Protein AF-A0A0F3RNP6-F1 (afdb_monomer)

Nearest PDB structures (foldseek):
  1na0-assembly2_B  TM=9.142E-01  e=1.218E-01  unidentified
  6v8e-assembly1_A  TM=9.230E-01  e=1.849E-01  synthetic construct
  4cgv-assembly3_C  TM=9.633E-01  e=4.016E-01  Homo sapiens
  7qij-assembly2_JC  TM=6.827E-01  e=4.369E+00  Yersinia enterocolitica
  8arb-assembly1_A  TM=6.697E-01  e=4.369E+00  Yersinia enterocolitica

Solvent-accessible surface area (backbone atoms only — not comparable to full-atom values): 3506 Å² total; per-residue (Å²): 132,85,70,59,78,35,59,71,61,13,52,52,26,30,50,50,15,53,52,28,46,76,70,65,40,43,68,64,14,39,55,25,14,55,51,8,36,66,25,21,81,79,46,61,67,25,55,53,51,36,55,54,38,52,53,51,52,53,53,52,56,50,52,69,74,75,111

pLDDT: mean 89.14, std 13.33, range [41.78, 98.5]

Structure (mmCIF, N/CA/C/O backbone):
data_AF-A0A0F3RNP6-F1
#
_entry.id   AF-A0A0F3RNP6-F1
#
loop_
_atom_site.group_PDB
_atom_site.id
_atom_site.type_symbol
_atom_site.label_atom_id
_atom_site.label_alt_id
_atom_site.label_comp_id
_atom_site.label_asym_id
_atom_site.label_entity_id
_atom_site.label_seq_id
_atom_site.pdbx_PDB_ins_code
_atom_site.Cartn_x
_atom_site.Cartn_y
_atom_site.Cartn_z
_atom_site.occupancy
_atom_site.B_iso_or_equiv
_atom_site.auth_seq_id
_atom_site.auth_comp_id
_atom_site.auth_asym_id
_atom_site.auth_atom_id
_atom_site.pdbx_PDB_model_num
ATOM 1 N N . MET A 1 1 ? 1.636 -14.841 -20.030 1.00 41.78 1 MET A N 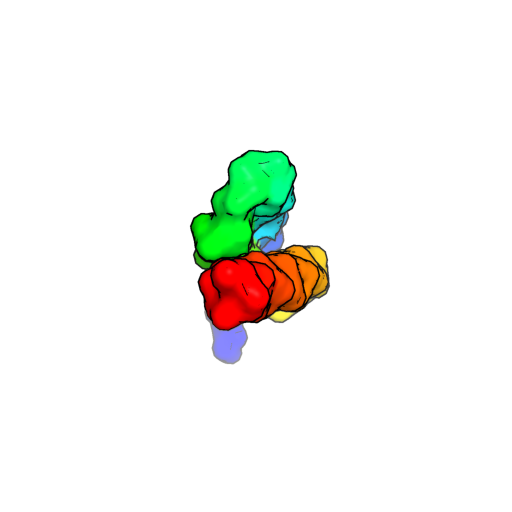1
ATOM 2 C CA . MET A 1 1 ? 0.640 -13.977 -19.366 1.00 41.78 1 MET A CA 1
ATOM 3 C C . MET A 1 1 ? 1.397 -12.718 -19.002 1.00 41.78 1 MET A C 1
ATOM 5 O O . MET A 1 1 ? 2.086 -12.713 -17.995 1.00 41.78 1 MET A O 1
ATOM 9 N N . ASP A 1 2 ? 1.400 -11.728 -19.894 1.00 48.88 2 ASP A N 1
ATOM 10 C CA . ASP A 1 2 ? 2.150 -10.486 -19.690 1.00 48.88 2 ASP A CA 1
ATOM 11 C C . ASP A 1 2 ? 1.418 -9.628 -18.658 1.00 48.88 2 ASP A C 1
ATOM 13 O O . ASP A 1 2 ? 0.547 -8.814 -18.976 1.00 48.88 2 ASP A O 1
ATOM 17 N N . ILE A 1 3 ? 1.733 -9.871 -17.386 1.00 57.69 3 ILE A N 1
ATOM 18 C CA . ILE A 1 3 ? 1.457 -8.929 -16.306 1.00 57.69 3 ILE A CA 1
ATOM 19 C C . ILE A 1 3 ? 2.280 -7.699 -16.672 1.00 57.69 3 ILE A C 1
ATOM 21 O O . ILE A 1 3 ? 3.503 -7.771 -16.725 1.00 57.69 3 ILE A O 1
ATOM 25 N N . LYS A 1 4 ? 1.606 -6.615 -17.059 1.00 61.09 4 LYS A N 1
ATOM 26 C CA . LYS A 1 4 ? 2.228 -5.376 -17.537 1.00 61.09 4 LYS A CA 1
ATOM 27 C C . LYS A 1 4 ? 3.222 -4.862 -16.495 1.00 61.09 4 LYS A C 1
ATOM 29 O O . LYS A 1 4 ? 2.817 -4.139 -15.597 1.00 61.09 4 LYS A O 1
ATOM 34 N N . TYR A 1 5 ? 4.492 -5.230 -16.634 1.00 63.88 5 TYR A N 1
ATOM 35 C CA . TYR A 1 5 ? 5.565 -4.858 -15.722 1.00 63.88 5 TYR A CA 1
ATOM 36 C C . TYR A 1 5 ? 5.855 -3.366 -15.885 1.00 63.88 5 TYR A C 1
ATOM 38 O O . TYR A 1 5 ? 6.497 -2.936 -16.845 1.00 63.88 5 TYR A O 1
ATOM 46 N N . GLN A 1 6 ? 5.299 -2.564 -14.983 1.00 77.38 6 GLN A N 1
ATOM 47 C CA . GLN A 1 6 ? 5.469 -1.117 -14.951 1.00 77.38 6 GLN A CA 1
ATOM 48 C C . GLN A 1 6 ? 5.885 -0.686 -13.536 1.00 77.38 6 GLN A C 1
ATOM 50 O O . GLN A 1 6 ? 5.078 -0.114 -12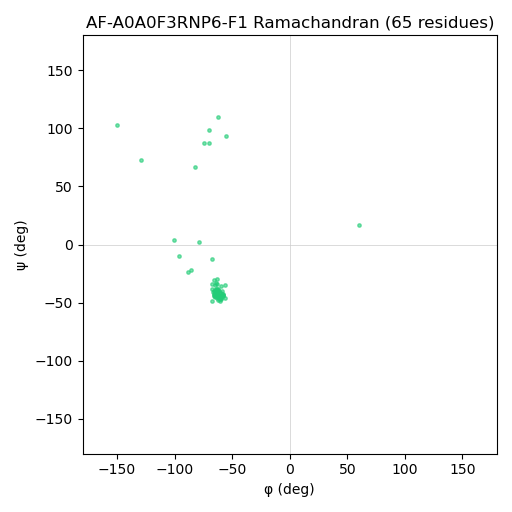.793 1.00 77.38 6 GLN A O 1
ATOM 55 N N . PRO A 1 7 ? 7.141 -0.972 -13.145 1.00 75.38 7 PRO A N 1
ATOM 56 C CA . PRO A 1 7 ? 7.613 -0.797 -11.774 1.00 75.38 7 PRO A CA 1
ATOM 57 C C . PRO A 1 7 ? 7.492 0.654 -11.298 1.00 75.38 7 PRO A C 1
ATOM 59 O O . PRO A 1 7 ? 7.105 0.888 -10.157 1.00 75.38 7 PRO A O 1
ATOM 62 N N . ASP A 1 8 ? 7.703 1.637 -12.175 1.00 87.62 8 ASP A N 1
ATOM 63 C CA . ASP A 1 8 ? 7.579 3.061 -11.829 1.00 87.62 8 ASP A CA 1
ATOM 64 C C . ASP A 1 8 ? 6.172 3.424 -11.337 1.00 87.62 8 ASP A C 1
ATOM 66 O O . ASP A 1 8 ? 6.008 4.111 -10.323 1.00 87.62 8 ASP A O 1
ATOM 70 N N . PHE A 1 9 ? 5.140 2.910 -12.012 1.00 87.81 9 PHE A N 1
ATOM 71 C CA . PHE A 1 9 ? 3.757 3.097 -11.581 1.00 87.81 9 PHE A CA 1
ATOM 72 C C . PHE A 1 9 ? 3.501 2.371 -10.263 1.00 87.81 9 PHE A C 1
ATOM 74 O O . PHE A 1 9 ? 2.871 2.933 -9.365 1.00 87.81 9 PHE A O 1
ATOM 81 N N . SER A 1 10 ? 4.036 1.159 -10.108 1.00 93.75 10 SER A N 1
ATOM 82 C CA . SER A 1 10 ? 3.912 0.410 -8.860 1.00 93.75 10 SER A CA 1
ATOM 83 C C . SER A 1 10 ? 4.511 1.156 -7.663 1.00 93.75 10 SER A C 1
ATOM 85 O O . SER A 1 10 ? 3.844 1.322 -6.637 1.00 93.75 10 SER A O 1
ATOM 87 N N . TYR A 1 11 ? 5.722 1.703 -7.800 1.00 93.75 11 TYR A N 1
ATOM 88 C CA . TYR A 1 11 ? 6.362 2.502 -6.754 1.00 93.75 11 TYR A CA 1
ATOM 89 C C . TYR A 1 11 ? 5.577 3.776 -6.427 1.00 93.75 11 TYR A C 1
ATOM 91 O O . TYR A 1 11 ? 5.442 4.119 -5.249 1.00 93.75 11 TYR A O 1
ATOM 99 N N . ALA A 1 12 ? 5.005 4.453 -7.427 1.00 96.31 12 ALA A N 1
ATOM 100 C CA . ALA A 1 12 ? 4.165 5.629 -7.199 1.00 96.31 12 ALA A CA 1
ATOM 101 C C . ALA A 1 12 ? 2.922 5.294 -6.355 1.00 96.31 12 ALA A C 1
ATOM 103 O O . ALA A 1 12 ? 2.625 5.986 -5.375 1.00 96.31 12 ALA A O 1
ATOM 104 N N . TYR A 1 13 ? 2.225 4.202 -6.681 1.00 97.50 13 TYR A N 1
ATOM 105 C CA . TYR A 1 13 ? 1.066 3.746 -5.913 1.00 97.50 13 TYR A CA 1
ATOM 106 C C . TYR A 1 13 ? 1.445 3.249 -4.512 1.00 97.50 13 TYR A C 1
ATOM 108 O O . TYR A 1 13 ? 0.743 3.565 -3.549 1.00 97.50 13 TYR A O 1
ATOM 116 N N . ASN A 1 14 ? 2.580 2.563 -4.360 1.00 97.31 14 ASN A N 1
ATOM 117 C CA . ASN A 1 14 ? 3.099 2.174 -3.049 1.00 97.31 14 ASN A CA 1
ATOM 118 C C . ASN A 1 14 ? 3.392 3.408 -2.173 1.00 97.31 14 ASN A C 1
ATOM 120 O O . ASN A 1 14 ? 2.928 3.494 -1.036 1.00 97.31 14 ASN A O 1
ATOM 124 N N . ASN A 1 15 ? 4.069 4.422 -2.721 1.00 97.62 15 ASN A N 1
ATOM 125 C CA . ASN A 1 15 ? 4.358 5.674 -2.013 1.00 97.62 15 ASN A CA 1
ATOM 126 C C . ASN A 1 15 ? 3.082 6.424 -1.610 1.00 97.62 15 ASN A C 1
ATOM 128 O O . ASN A 1 15 ? 2.988 6.924 -0.485 1.00 97.62 15 ASN A O 1
ATOM 132 N N . LYS A 1 16 ? 2.071 6.454 -2.487 1.00 98.00 16 LYS A N 1
AT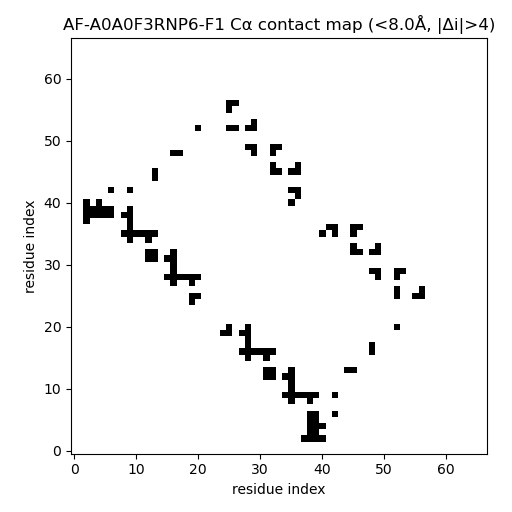OM 133 C CA . LYS A 1 16 ? 0.744 6.987 -2.154 1.00 98.00 16 LYS A CA 1
ATOM 134 C C . LYS A 1 16 ? 0.114 6.217 -0.989 1.00 98.00 16 LYS A C 1
ATOM 136 O O . LYS A 1 16 ? -0.370 6.840 -0.046 1.00 98.00 16 LYS A O 1
ATOM 141 N N . GLY A 1 17 ? 0.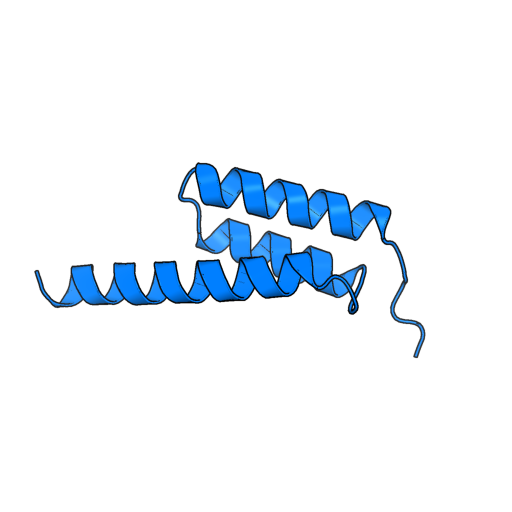181 4.884 -1.001 1.00 98.19 17 GLY A N 1
ATOM 142 C CA . GLY A 1 17 ? -0.278 4.042 0.107 1.00 98.19 17 GLY A CA 1
ATOM 143 C C . GLY A 1 17 ? 0.422 4.370 1.430 1.00 98.19 17 GLY A C 1
ATOM 144 O O . GLY A 1 17 ? -0.233 4.500 2.465 1.00 98.19 17 GLY A O 1
ATOM 145 N N . ILE A 1 18 ? 1.743 4.581 1.407 1.00 98.38 18 ILE A N 1
ATOM 146 C CA . ILE A 1 18 ? 2.523 4.980 2.591 1.00 98.38 18 ILE A CA 1
ATOM 147 C C . ILE A 1 18 ? 2.052 6.341 3.118 1.00 98.38 18 ILE A C 1
ATOM 149 O O . ILE A 1 18 ? 1.873 6.502 4.329 1.00 98.38 18 ILE A O 1
ATOM 153 N N . ALA A 1 19 ? 1.841 7.317 2.232 1.00 98.50 19 ALA A N 1
ATOM 154 C CA . ALA A 1 19 ? 1.360 8.643 2.611 1.00 98.50 19 ALA A CA 1
ATOM 155 C C . ALA A 1 19 ? -0.036 8.577 3.255 1.00 98.50 19 ALA A C 1
ATOM 157 O O . ALA A 1 19 ? -0.231 9.096 4.352 1.00 98.50 19 ALA A O 1
ATOM 158 N N . LEU A 1 20 ? -0.974 7.854 2.641 1.00 98.50 20 LEU A N 1
ATOM 159 C CA . LEU A 1 20 ? -2.329 7.660 3.168 1.00 98.50 20 LEU A CA 1
ATOM 160 C C . LEU A 1 20 ? 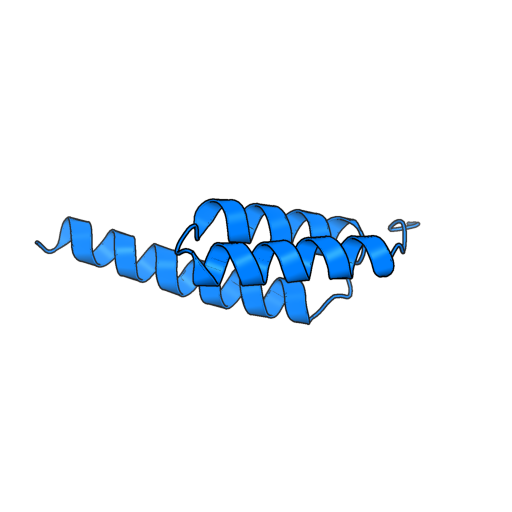-2.329 6.917 4.514 1.00 98.50 20 LEU A C 1
ATOM 162 O O . LEU A 1 20 ? -3.058 7.287 5.434 1.00 98.50 20 LEU A O 1
ATOM 166 N N . ASN A 1 21 ? -1.453 5.921 4.690 1.00 97.25 21 ASN A N 1
ATOM 167 C CA . ASN A 1 21 ? -1.270 5.244 5.977 1.00 97.25 21 ASN A CA 1
ATOM 168 C C . ASN A 1 21 ? -0.821 6.218 7.078 1.00 97.25 21 ASN A C 1
ATOM 170 O O . ASN A 1 21 ? -1.330 6.149 8.198 1.00 97.25 21 ASN A O 1
ATOM 174 N N . LYS A 1 22 ? 0.101 7.142 6.768 1.00 97.19 22 LYS A N 1
ATOM 175 C CA . LYS A 1 22 ? 0.534 8.199 7.701 1.00 97.19 22 LYS A CA 1
ATOM 176 C C . LYS A 1 22 ? -0.607 9.162 8.045 1.00 97.19 22 LYS A C 1
ATOM 178 O O . LYS A 1 22 ? -0.688 9.607 9.185 1.00 97.19 22 LYS A O 1
ATOM 183 N N . LEU A 1 23 ? -1.518 9.408 7.105 1.00 97.50 23 LEU A N 1
ATOM 184 C CA . LEU A 1 23 ? -2.748 10.184 7.312 1.00 97.50 23 LEU A CA 1
ATOM 185 C C . LEU A 1 23 ? -3.873 9.387 8.004 1.00 97.50 23 LEU A C 1
ATOM 187 O O . LEU A 1 23 ? -4.960 9.915 8.216 1.00 97.50 23 LEU A O 1
ATOM 191 N N . ARG A 1 24 ? -3.629 8.124 8.383 1.00 95.44 24 ARG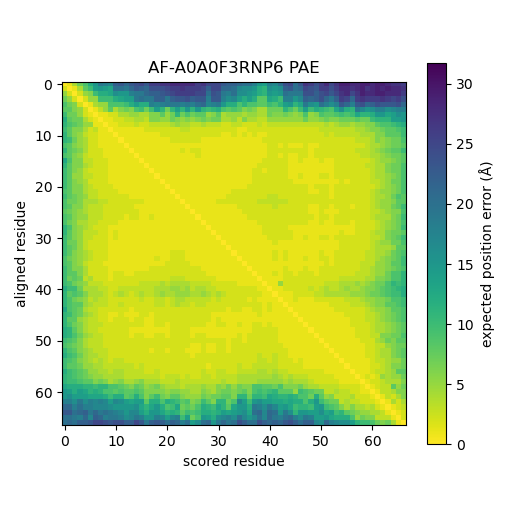 A N 1
ATOM 192 C CA . ARG A 1 24 ? -4.622 7.181 8.939 1.00 95.44 24 ARG A CA 1
ATOM 193 C C . ARG A 1 24 ? -5.805 6.869 8.012 1.00 95.44 24 ARG A C 1
ATOM 195 O O . ARG A 1 24 ? -6.788 6.278 8.449 1.00 95.44 24 ARG A O 1
ATOM 202 N N . GLN A 1 25 ? -5.682 7.163 6.721 1.00 97.38 25 GLN A N 1
ATOM 203 C CA . GLN A 1 25 ? -6.640 6.779 5.683 1.00 97.38 25 GLN A CA 1
ATOM 204 C C . GLN A 1 25 ? -6.372 5.334 5.244 1.00 97.38 25 GLN A C 1
ATOM 206 O O . GLN A 1 25 ? -5.896 5.060 4.144 1.00 97.38 25 GLN A O 1
ATOM 211 N N . HIS A 1 26 ? -6.604 4.382 6.153 1.00 96.69 26 HIS A N 1
ATOM 212 C CA . HIS A 1 26 ? -6.163 2.998 5.967 1.00 96.69 26 HIS A CA 1
ATOM 213 C C . HIS A 1 26 ? -6.851 2.283 4.797 1.00 96.69 26 HIS A C 1
ATOM 215 O O . HIS A 1 26 ? -6.199 1.493 4.120 1.00 96.69 26 HIS A O 1
ATOM 221 N N . GLN A 1 27 ? -8.124 2.577 4.529 1.00 95.81 27 GLN A N 1
ATOM 222 C CA . GLN A 1 27 ? -8.869 1.940 3.440 1.00 95.81 27 GLN A CA 1
ATOM 223 C C . GLN A 1 27 ? -8.331 2.357 2.059 1.00 95.81 27 GLN A C 1
ATOM 225 O O . GLN A 1 27 ? -7.986 1.507 1.242 1.00 95.81 27 GLN A O 1
ATOM 230 N N . GLU A 1 28 ? -8.148 3.659 1.837 1.00 97.44 28 GLU A N 1
ATOM 231 C CA . GLU A 1 28 ? -7.586 4.211 0.592 1.00 97.44 28 GLU A CA 1
ATOM 232 C C . GLU A 1 28 ? -6.113 3.806 0.394 1.00 97.44 28 GLU A C 1
ATOM 234 O O . GLU A 1 28 ? -5.624 3.641 -0.731 1.00 97.44 28 GLU A O 1
ATOM 239 N N . ALA A 1 29 ? -5.382 3.612 1.498 1.00 98.25 29 ALA A N 1
ATOM 240 C CA . ALA A 1 29 ? -4.023 3.093 1.456 1.00 98.25 29 ALA A CA 1
ATOM 241 C C . ALA A 1 29 ? -3.980 1.651 0.912 1.00 98.25 29 ALA A C 1
ATOM 243 O O . ALA A 1 29 ? -3.091 1.332 0.122 1.00 98.25 29 ALA A O 1
ATOM 244 N N . VAL A 1 30 ? -4.953 0.799 1.267 1.00 97.75 30 VAL A N 1
ATOM 245 C CA . VAL A 1 30 ? -5.078 -0.568 0.725 1.00 97.75 30 VAL A CA 1
ATOM 246 C C . VAL A 1 30 ? -5.400 -0.536 -0.769 1.00 97.75 30 VAL A C 1
ATOM 248 O O . VAL A 1 30 ? -4.783 -1.270 -1.537 1.00 97.75 30 VAL A O 1
ATOM 251 N N . GLU A 1 31 ? -6.295 0.349 -1.210 1.00 97.62 31 GLU A N 1
ATOM 252 C CA . GLU A 1 31 ? -6.602 0.519 -2.639 1.00 97.62 31 GLU A CA 1
ATOM 253 C C . GLU A 1 31 ? -5.362 0.911 -3.449 1.00 97.62 31 GLU A C 1
ATOM 255 O O . GLU A 1 31 ? -5.123 0.376 -4.533 1.00 97.62 31 GLU A O 1
ATOM 260 N N . SER A 1 32 ? -4.525 1.790 -2.893 1.00 98.06 32 SER A N 1
ATOM 261 C CA . SER A 1 32 ? -3.250 2.162 -3.513 1.00 98.06 32 SER A CA 1
ATOM 262 C C . SER A 1 32 ? -2.282 0.972 -3.581 1.00 98.06 32 SER A C 1
ATOM 264 O O . SER A 1 32 ? -1.655 0.761 -4.615 1.00 98.06 32 SER A O 1
ATOM 266 N N . CYS A 1 33 ? -2.208 0.130 -2.543 1.00 97.62 33 CYS A N 1
ATOM 267 C CA . CYS A 1 33 ? -1.400 -1.096 -2.586 1.00 97.62 33 CYS A CA 1
ATOM 268 C C . CYS A 1 33 ? -1.902 -2.085 -3.651 1.00 97.62 33 CYS A C 1
ATOM 270 O O . CYS A 1 33 ? -1.098 -2.660 -4.380 1.00 97.62 33 CYS A O 1
ATOM 272 N N . ASN A 1 34 ? -3.221 -2.240 -3.801 1.00 96.69 34 ASN A N 1
ATOM 273 C CA . ASN A 1 34 ? -3.813 -3.105 -4.827 1.00 96.69 34 ASN A CA 1
ATOM 274 C C . ASN A 1 34 ? -3.468 -2.631 -6.245 1.00 96.69 34 ASN A C 1
ATOM 276 O O . ASN A 1 34 ? -3.202 -3.449 -7.125 1.00 96.69 34 ASN A O 1
ATOM 280 N N . LEU A 1 35 ? -3.439 -1.313 -6.471 1.00 95.62 35 LEU A N 1
ATOM 281 C CA . LEU A 1 35 ? -2.970 -0.752 -7.737 1.00 95.62 35 LEU A CA 1
ATOM 282 C C . LEU A 1 35 ? -1.481 -1.032 -7.947 1.00 95.62 35 LEU A C 1
ATOM 284 O O . LEU A 1 35 ? -1.113 -1.479 -9.027 1.00 95.62 35 LEU A O 1
ATOM 288 N N . ALA A 1 36 ? -0.640 -0.854 -6.925 1.00 95.81 36 ALA A N 1
ATOM 289 C CA . ALA A 1 36 ? 0.784 -1.173 -7.026 1.00 95.81 36 ALA A CA 1
ATOM 290 C C . ALA A 1 3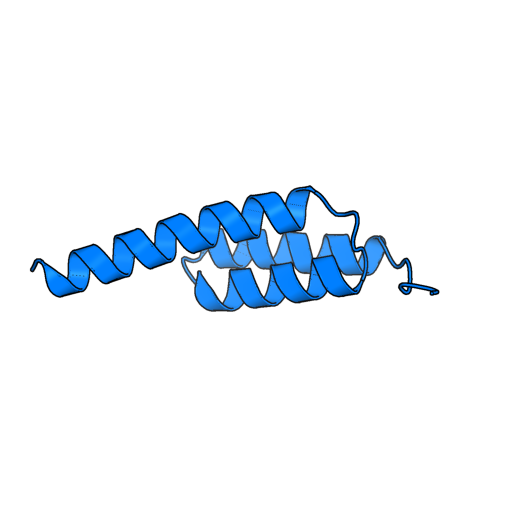6 ? 1.023 -2.639 -7.437 1.00 95.81 36 ALA A C 1
ATOM 292 O O . ALA A 1 36 ? 1.760 -2.893 -8.388 1.00 95.81 36 ALA A O 1
ATOM 293 N N . ILE A 1 37 ? 0.314 -3.579 -6.806 1.00 94.12 37 ILE A N 1
ATOM 294 C CA . ILE A 1 37 ? 0.365 -5.018 -7.119 1.00 94.12 37 ILE A CA 1
ATOM 295 C C . ILE A 1 37 ? -0.126 -5.314 -8.546 1.00 94.12 37 ILE A C 1
ATOM 297 O O . ILE A 1 37 ? 0.379 -6.208 -9.219 1.00 94.12 37 ILE A O 1
ATOM 301 N N . LYS A 1 38 ? -1.110 -4.557 -9.042 1.00 93.12 38 LYS A N 1
ATOM 302 C CA . LYS A 1 38 ? -1.623 -4.707 -10.411 1.00 93.12 38 LYS A CA 1
ATOM 303 C C . LYS A 1 38 ? -0.595 -4.302 -11.478 1.00 93.12 38 LYS A C 1
ATOM 305 O O . LYS A 1 38 ? -0.614 -4.879 -12.564 1.00 93.12 38 LYS A O 1
ATOM 310 N N . TYR A 1 39 ? 0.243 -3.300 -11.198 1.00 89.75 39 TYR A N 1
ATOM 311 C CA . TYR A 1 39 ? 1.295 -2.815 -12.109 1.00 89.75 39 TYR A CA 1
ATOM 312 C C . TYR A 1 39 ? 2.629 -3.552 -11.949 1.00 89.75 39 TYR A C 1
ATOM 314 O O . TYR A 1 39 ? 3.440 -3.569 -12.872 1.00 89.75 39 TYR A O 1
ATOM 322 N N . ASP A 1 40 ? 2.865 -4.144 -10.785 1.00 91.19 40 ASP A N 1
ATOM 323 C CA . ASP A 1 40 ? 4.002 -5.012 -10.515 1.00 91.19 40 ASP A CA 1
ATOM 324 C C . ASP A 1 40 ? 3.581 -6.034 -9.459 1.00 91.19 40 ASP A C 1
ATOM 326 O O . ASP A 1 40 ? 3.485 -5.725 -8.266 1.00 91.19 40 ASP A O 1
ATOM 330 N N . SER A 1 41 ? 3.304 -7.255 -9.917 1.00 90.38 41 SER A N 1
ATOM 331 C CA . SER A 1 41 ? 2.893 -8.355 -9.048 1.00 90.38 41 SER A CA 1
ATOM 332 C C . SER A 1 41 ? 4.003 -8.826 -8.116 1.00 90.38 41 SER A C 1
ATOM 334 O O . SER A 1 41 ? 3.697 -9.557 -7.176 1.00 90.38 41 SER A O 1
ATOM 336 N N . ASP A 1 42 ? 5.245 -8.398 -8.352 1.00 90.44 42 ASP A N 1
ATOM 337 C CA . ASP A 1 42 ? 6.425 -8.765 -7.576 1.00 90.44 42 ASP A CA 1
ATOM 338 C C . ASP A 1 42 ? 6.824 -7.658 -6.584 1.00 90.44 42 ASP A C 1
ATOM 340 O O . ASP A 1 42 ? 7.803 -7.798 -5.845 1.00 90.44 42 ASP A O 1
ATOM 344 N N . ASN A 1 43 ? 6.040 -6.573 -6.484 1.00 90.94 43 ASN A N 1
ATOM 345 C CA . ASN A 1 43 ? 6.281 -5.507 -5.516 1.00 90.94 43 ASN A CA 1
ATOM 346 C C . ASN A 1 43 ? 5.989 -5.973 -4.078 1.00 90.94 43 ASN A C 1
ATOM 348 O O . ASN A 1 43 ? 4.906 -5.765 -3.520 1.00 90.94 43 ASN A O 1
ATOM 352 N N . VAL A 1 44 ? 7.002 -6.565 -3.442 1.00 94.56 44 VAL A N 1
ATOM 353 C CA . VAL A 1 44 ? 6.951 -7.066 -2.059 1.00 94.56 44 VAL A CA 1
ATOM 354 C C . VAL A 1 44 ? 6.546 -5.971 -1.065 1.00 94.56 44 VAL A C 1
ATOM 356 O O . VAL A 1 44 ? 5.820 -6.250 -0.107 1.00 94.56 44 VAL A O 1
ATOM 359 N N . TYR A 1 45 ? 6.951 -4.717 -1.293 1.00 95.56 45 TYR A N 1
ATOM 360 C CA . TYR A 1 45 ? 6.626 -3.603 -0.398 1.00 95.56 45 TYR A CA 1
ATOM 361 C C . TYR A 1 45 ? 5.125 -3.302 -0.372 1.00 95.56 45 TYR A C 1
ATOM 363 O O . TYR A 1 45 ? 4.570 -3.067 0.704 1.00 95.56 45 TYR A O 1
ATOM 371 N N . ALA A 1 46 ? 4.456 -3.368 -1.526 1.00 96.00 46 ALA A N 1
ATOM 372 C CA . ALA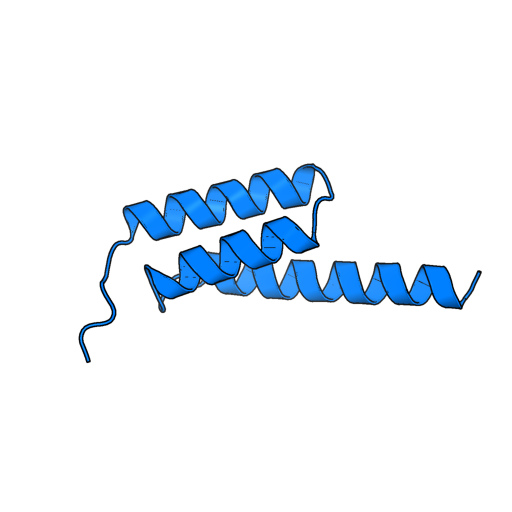 A 1 46 ? 3.013 -3.165 -1.610 1.00 96.00 46 ALA A CA 1
ATOM 373 C C . ALA A 1 46 ? 2.243 -4.242 -0.826 1.00 96.00 46 ALA A C 1
ATOM 375 O O . ALA A 1 46 ? 1.320 -3.916 -0.075 1.00 96.00 46 ALA A O 1
ATOM 376 N N . TYR A 1 47 ? 2.658 -5.512 -0.911 1.00 96.50 47 TYR A N 1
ATOM 377 C CA . TYR A 1 47 ? 2.061 -6.588 -0.108 1.00 96.50 47 TYR A CA 1
ATOM 378 C C . TYR A 1 47 ? 2.318 -6.421 1.391 1.00 96.50 47 TYR A C 1
ATOM 380 O O . TYR A 1 47 ? 1.409 -6.609 2.202 1.00 96.50 47 TYR A O 1
ATOM 388 N N . GLN A 1 48 ? 3.545 -6.063 1.782 1.00 97.81 48 GLN A N 1
ATOM 389 C CA . GLN A 1 48 ? 3.883 -5.823 3.187 1.00 97.81 48 GLN A CA 1
ATOM 390 C C . GLN A 1 48 ? 3.026 -4.700 3.776 1.00 97.81 48 GLN A C 1
ATOM 392 O O . GLN A 1 48 ? 2.449 -4.861 4.855 1.00 97.81 48 GLN A O 1
ATOM 397 N N . LEU A 1 49 ? 2.885 -3.591 3.048 1.00 97.56 49 LEU A N 1
ATOM 398 C CA . LEU A 1 49 ? 2.063 -2.469 3.476 1.00 97.56 49 LEU A CA 1
ATOM 399 C C . LEU A 1 49 ? 0.577 -2.843 3.555 1.00 97.56 49 LEU A C 1
ATOM 401 O O . LEU A 1 49 ? -0.067 -2.525 4.555 1.00 97.56 49 LEU A O 1
ATOM 405 N N . ALA A 1 50 ? 0.040 -3.558 2.562 1.00 96.94 50 ALA A N 1
ATOM 406 C CA . ALA A 1 50 ? -1.344 -4.031 2.579 1.00 96.94 50 ALA A CA 1
ATOM 407 C C . ALA A 1 50 ? -1.637 -4.924 3.800 1.00 96.94 50 ALA A C 1
ATOM 409 O O . ALA A 1 50 ? -2.647 -4.734 4.481 1.00 96.94 50 ALA A O 1
ATOM 410 N N . ASN A 1 51 ? -0.726 -5.844 4.134 1.00 96.94 51 ASN A N 1
ATOM 411 C CA . ASN A 1 51 ? -0.849 -6.716 5.305 1.00 96.94 51 ASN A CA 1
ATOM 412 C C . ASN A 1 51 ? -0.843 -5.929 6.623 1.00 96.94 51 ASN A C 1
ATOM 414 O O . ASN A 1 51 ? -1.651 -6.195 7.516 1.00 96.94 51 ASN A O 1
ATOM 418 N N . GLU A 1 52 ? 0.045 -4.944 6.754 1.00 96.88 52 GLU A N 1
ATOM 419 C CA . GLU A 1 52 ? 0.083 -4.062 7.924 1.00 96.88 52 GLU A CA 1
ATOM 420 C C . GLU A 1 52 ? -1.202 -3.232 8.061 1.00 96.88 52 GLU A C 1
ATOM 422 O O . GLU A 1 52 ? -1.769 -3.122 9.152 1.00 96.88 52 GLU A O 1
ATOM 427 N N . LEU A 1 53 ? -1.712 -2.693 6.952 1.00 96.50 53 LEU A N 1
ATOM 428 C CA . LEU A 1 53 ? -2.969 -1.946 6.924 1.00 96.50 53 LEU A CA 1
ATOM 429 C C . LEU A 1 53 ? -4.164 -2.817 7.322 1.00 96.50 53 LEU A C 1
ATOM 431 O O . LEU A 1 53 ? -4.975 -2.393 8.146 1.00 96.50 53 LEU A O 1
ATOM 435 N N . ALA A 1 54 ? -4.241 -4.053 6.823 1.00 95.31 54 ALA A N 1
ATOM 436 C CA . ALA A 1 54 ? -5.304 -4.990 7.174 1.00 95.31 54 ALA A CA 1
ATOM 437 C C . ALA A 1 54 ? -5.339 -5.287 8.686 1.00 95.31 54 ALA A C 1
ATOM 439 O O . ALA A 1 54 ? -6.411 -5.283 9.299 1.00 95.31 54 ALA A O 1
ATOM 440 N N . LYS A 1 55 ? -4.171 -5.466 9.324 1.00 95.25 55 LYS A N 1
ATOM 441 C CA . LYS A 1 55 ? -4.075 -5.633 10.787 1.00 95.25 55 LYS A CA 1
ATOM 442 C C . LYS A 1 55 ? -4.601 -4.405 11.534 1.00 95.25 55 LYS A C 1
ATOM 444 O O . LYS A 1 55 ? -5.348 -4.553 12.503 1.00 95.25 55 LYS A O 1
ATOM 449 N N . LYS A 1 56 ? -4.231 -3.197 11.090 1.00 93.94 56 LYS A N 1
ATOM 450 C CA . LYS A 1 56 ? -4.684 -1.937 11.705 1.00 93.94 56 LYS A CA 1
ATOM 451 C C . LYS A 1 56 ? -6.194 -1.753 11.587 1.00 93.94 56 LYS A C 1
ATOM 453 O O . LYS A 1 56 ? -6.830 -1.441 12.590 1.00 93.94 56 LYS A O 1
ATOM 458 N N . ILE A 1 57 ? -6.764 -1.996 10.405 1.00 92.69 57 ILE A N 1
ATOM 459 C CA . ILE A 1 57 ? -8.212 -1.909 10.165 1.00 92.69 57 ILE A CA 1
ATOM 460 C C . ILE A 1 57 ? -8.952 -2.898 11.068 1.00 92.69 57 ILE A C 1
ATOM 462 O O . ILE A 1 57 ? -9.858 -2.501 11.796 1.00 92.69 57 ILE A O 1
ATOM 466 N N . LYS A 1 58 ? -8.512 -4.163 11.115 1.00 93.19 58 LYS A N 1
ATOM 467 C CA . LYS A 1 58 ? -9.115 -5.179 11.990 1.00 93.19 58 LYS A CA 1
ATOM 468 C C . LYS A 1 58 ? -9.081 -4.765 13.465 1.00 93.19 58 LYS A C 1
ATOM 470 O O . LYS A 1 58 ? -10.086 -4.901 14.157 1.00 93.19 58 LYS A O 1
ATOM 475 N N . LYS A 1 59 ? -7.948 -4.237 13.945 1.00 90.50 59 LYS A N 1
ATOM 476 C CA . LYS A 1 59 ? -7.806 -3.752 15.329 1.00 90.50 59 LYS A CA 1
ATOM 477 C C . LYS A 1 59 ? -8.7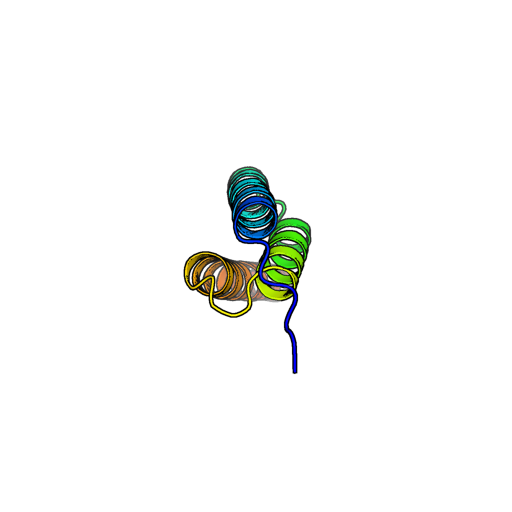07 -2.544 15.610 1.00 90.50 59 LYS A C 1
ATOM 479 O O . LYS A 1 59 ? -9.274 -2.461 16.695 1.00 90.50 59 LYS A O 1
ATOM 484 N N . SER A 1 60 ? -8.840 -1.628 14.650 1.00 85.81 60 SER A N 1
ATOM 485 C CA . SER A 1 60 ? -9.725 -0.464 14.765 1.00 85.81 60 SER A CA 1
ATOM 486 C C . SER A 1 60 ? -11.192 -0.880 14.846 1.00 85.81 60 SER A C 1
ATOM 488 O O . SER A 1 60 ? -11.907 -0.407 15.721 1.00 85.81 60 SER A O 1
ATOM 490 N N . ASN A 1 61 ? -11.623 -1.808 13.988 1.00 83.50 61 ASN A N 1
ATOM 491 C CA . ASN A 1 61 ? -12.993 -2.322 13.994 1.00 83.50 61 ASN A CA 1
ATOM 492 C C . ASN A 1 61 ? -13.314 -3.069 15.291 1.00 83.50 61 ASN A C 1
ATOM 494 O O . ASN A 1 61 ? -14.407 -2.915 15.820 1.00 83.50 61 ASN A O 1
ATOM 498 N N . LEU A 1 62 ? -12.360 -3.839 15.829 1.00 79.25 62 LEU A N 1
ATOM 499 C CA . LEU A 1 62 ? -12.542 -4.517 17.112 1.00 79.25 62 LEU A CA 1
ATOM 500 C C . LEU A 1 62 ? -12.761 -3.518 18.254 1.00 79.25 62 LEU A C 1
ATOM 502 O O . LEU A 1 62 ? -13.675 -3.718 19.041 1.00 79.25 62 LEU A O 1
ATOM 506 N N . ARG A 1 63 ? -11.973 -2.434 18.308 1.00 73.31 63 ARG A N 1
ATOM 507 C CA . ARG A 1 63 ? -12.117 -1.394 19.338 1.00 73.31 63 ARG A CA 1
ATOM 508 C C . ARG A 1 63 ? -13.512 -0.765 19.335 1.00 73.31 63 ARG A C 1
ATOM 510 O O . ARG A 1 63 ? -14.085 -0.593 20.396 1.00 73.31 63 ARG A O 1
ATOM 517 N N . ILE A 1 64 ? -14.060 -0.482 18.152 1.00 68.88 64 ILE A N 1
ATOM 518 C CA . ILE A 1 64 ? -15.402 0.108 18.008 1.00 68.88 64 ILE A CA 1
ATOM 519 C C . ILE A 1 64 ? -16.501 -0.821 18.552 1.00 68.88 64 ILE A C 1
ATOM 521 O O . ILE A 1 64 ? -17.531 -0.337 18.995 1.00 68.88 64 ILE A O 1
ATOM 525 N N . ILE A 1 65 ? -16.309 -2.144 18.502 1.00 70.88 65 ILE A N 1
ATOM 526 C CA . ILE A 1 65 ? -17.314 -3.126 18.951 1.00 70.88 65 ILE A CA 1
ATOM 527 C C . ILE A 1 65 ? -17.210 -3.399 20.462 1.00 70.88 65 ILE A C 1
ATOM 529 O O . ILE A 1 65 ? -18.160 -3.892 21.063 1.00 70.88 65 ILE A O 1
ATOM 533 N N . THR A 1 66 ? -16.051 -3.137 21.071 1.00 70.62 66 THR A N 1
ATOM 534 C CA . THR A 1 66 ? -15.791 -3.418 22.493 1.00 70.62 66 THR A CA 1
ATOM 535 C C . THR A 1 66 ? -15.990 -2.222 23.426 1.00 70.62 66 THR A C 1
ATOM 537 O O . THR A 1 66 ? -15.922 -2.424 24.637 1.00 70.62 66 THR A O 1
ATOM 540 N N . ASP A 1 67 ? -16.173 -1.018 22.877 1.00 52.41 67 ASP A N 1
ATOM 541 C CA . ASP A 1 67 ? -16.512 0.211 23.614 1.00 52.41 67 ASP A CA 1
ATOM 542 C C . ASP A 1 67 ? -18.045 0.362 23.718 1.00 52.41 67 ASP A C 1
ATOM 544 O O . ASP A 1 67 ? -18.527 0.754 24.806 1.00 52.41 67 ASP A O 1
#

Mean predicted aligned error: 5.08 Å

Secondary structure (DSSP, 8-state):
------HHHHHHHHHHHHHHHHTT-HHHHHHHHHHHHHH-TT-HHHHHHHHHHHHHHHHHHHHHHH-

Organism: NCBI:txid1441384

Sequence (67 aa):
MDIKYQPDFSYAYNNKGIALNKLRQHQEAVESCNLAIKYDSDNVYAYQLANELAKKIKKSNLRIITD

Foldseek 3Di:
DCLQQDQVQLVVLLVVLVVCVVVVVLVVSLVSLVRSCSNPVPPPSSVVSNVVSVVVVVVVVVVVVVD

Radius of gyration: 13.19 Å; Cα contacts (8 Å, |Δi|>4): 77; chains: 1; bounding box: 25×24×43 Å

InterPro domains:
  IPR011990 Tetratricopeptide-like helical domain superfamily [G3DSA:1.25.40.10] (2-61)
  IPR011990 Tetratricopeptide-like helical domain superfamily [SSF48452] (3-48)
  IPR019734 Tetratricopeptide repeat [PF00515] (11-43)
  IPR019734 Tetratricopeptide repeat [SM00028] (10-43)